Protein AF-A0A183CSK5-F1 (afdb_monomer)

Sequence (141 aa):
MKNRPFNLEAFLNVAIPFTERYANFVVINCMAEEKELADSFCGFVEWRMRLQIIFDIDKKGGSIETHLNPNVYRETCDLPSKLVQTTAFRPIFCKVWLLAIVNDSVMPEQLNVMANQFDVTIKKQFINMNHKEILATKTGT

Radius of gyration: 19.88 Å; Cα contacts (8 Å, |Δi|>4): 146; chains: 1; bounding box: 38×39×75 Å

pLDDT: mean 73.47, std 14.58, range [41.66, 92.0]

Nearest PDB structures (foldseek):
  8qnr-assembly1_A  TM=3.014E-01  e=3.241E+00  synthetic construct
  4rei-assembly1_A  TM=2.588E-01  e=6.981E+00  Panax ginseng
  8qnb-assembly1_A  TM=2.686E-01  e=6.981E+00  synthetic construct

Foldseek 3Di:
DDDDPDDVCCVVVPDDPPPRVFDDKDKDKQKDLDDVCSCVLVVLLVVVCVVALQVVCVVLVWHKDKDFVDPDQFLDDPDDVVVVVPDPDGRMTMTMIIIGTPDCSDPPVNSVVSSVVSVVVSVVVVVVVVVVVVVVVVVPD

Structure (mmCIF, N/CA/C/O backbone):
data_AF-A0A183CSK5-F1
#
_entry.id   AF-A0A183CSK5-F1
#
loop_
_atom_site.group_PDB
_atom_site.id
_atom_site.type_symbol
_atom_site.label_atom_id
_atom_site.label_alt_id
_atom_site.label_comp_id
_atom_site.label_asym_id
_atom_site.label_entity_id
_atom_site.label_seq_id
_atom_site.pdbx_PDB_ins_code
_atom_site.Cartn_x
_atom_site.Cartn_y
_atom_site.Cartn_z
_atom_site.occupancy
_atom_site.B_iso_or_equiv
_atom_site.auth_seq_id
_atom_site.auth_comp_id
_atom_site.auth_asym_id
_atom_site.auth_atom_id
_atom_site.pdbx_PDB_model_num
ATOM 1 N N . MET A 1 1 ? -1.779 7.054 -48.248 1.00 43.50 1 MET A N 1
ATOM 2 C CA . MET A 1 1 ? -1.764 6.404 -46.918 1.00 43.50 1 MET A CA 1
ATOM 3 C C . MET A 1 1 ? -3.034 5.572 -46.794 1.00 43.50 1 MET A C 1
ATOM 5 O O . MET A 1 1 ? -4.105 6.120 -47.007 1.00 43.50 1 MET A O 1
ATOM 9 N N . LYS A 1 2 ? -2.938 4.252 -46.582 1.00 51.81 2 LYS A N 1
ATOM 10 C CA . LYS A 1 2 ? -4.119 3.390 -46.391 1.00 51.81 2 LYS A CA 1
ATOM 11 C C . LYS A 1 2 ? -4.550 3.479 -44.925 1.00 51.81 2 LYS A C 1
ATOM 13 O O . LYS A 1 2 ? -3.779 3.074 -44.058 1.00 51.81 2 LYS A O 1
ATOM 18 N N . ASN A 1 3 ? -5.753 3.987 -44.665 1.00 57.47 3 ASN A N 1
ATOM 19 C CA . ASN A 1 3 ? -6.374 3.919 -43.342 1.00 57.47 3 ASN A CA 1
ATOM 20 C C . ASN A 1 3 ? -6.604 2.445 -43.000 1.00 57.47 3 ASN A C 1
ATOM 22 O O . ASN A 1 3 ? -7.424 1.783 -43.637 1.00 57.47 3 ASN A O 1
ATOM 26 N N . ARG A 1 4 ? -5.852 1.908 -42.032 1.00 66.81 4 ARG A N 1
ATOM 27 C CA . ARG A 1 4 ? -6.202 0.613 -41.441 1.00 66.81 4 ARG A CA 1
ATOM 28 C C . ARG A 1 4 ? -7.492 0.813 -40.639 1.00 66.81 4 ARG A C 1
ATOM 30 O O . ARG A 1 4 ? -7.538 1.757 -39.851 1.00 66.81 4 ARG A O 1
ATOM 37 N N . PRO A 1 5 ? -8.526 -0.023 -40.825 1.00 73.75 5 PRO A N 1
ATOM 38 C CA . PRO A 1 5 ? -9.716 0.049 -39.991 1.00 73.75 5 PRO A CA 1
ATOM 39 C C . PRO A 1 5 ? -9.328 -0.251 -38.538 1.00 73.75 5 PRO A C 1
ATOM 41 O O . PRO A 1 5 ? -8.614 -1.218 -38.266 1.00 73.75 5 PRO A O 1
ATOM 44 N N . PHE A 1 6 ? -9.758 0.611 -37.616 1.00 76.50 6 PHE A N 1
ATOM 45 C CA . PHE A 1 6 ? -9.577 0.406 -36.182 1.00 76.50 6 PHE A CA 1
ATOM 46 C C . PHE A 1 6 ? -10.360 -0.843 -35.755 1.00 76.50 6 PHE A C 1
ATOM 48 O O . PHE A 1 6 ? -11.577 -0.900 -35.927 1.00 76.50 6 PHE A O 1
ATOM 55 N N . ASN A 1 7 ? -9.659 -1.853 -35.235 1.00 77.88 7 ASN A N 1
ATOM 56 C CA . ASN A 1 7 ? -10.269 -3.081 -34.737 1.00 77.88 7 ASN A CA 1
ATOM 57 C C . ASN A 1 7 ? -10.464 -2.964 -33.219 1.00 77.88 7 ASN A C 1
ATOM 59 O O . ASN A 1 7 ? -9.513 -3.106 -32.449 1.00 77.88 7 ASN A O 1
ATOM 63 N N . LEU A 1 8 ? -11.707 -2.693 -32.816 1.00 70.94 8 LEU A N 1
ATOM 64 C CA . LEU A 1 8 ? -12.100 -2.529 -31.419 1.00 70.94 8 LEU A CA 1
ATOM 65 C C . LEU A 1 8 ? -11.907 -3.817 -30.603 1.00 70.94 8 LEU A C 1
ATOM 67 O O . LEU A 1 8 ? -11.471 -3.740 -29.463 1.00 70.94 8 LEU A O 1
ATOM 71 N N . GLU A 1 9 ? -12.161 -4.997 -31.173 1.00 74.44 9 GLU A N 1
ATOM 72 C CA . GLU A 1 9 ? -11.965 -6.270 -30.463 1.00 74.44 9 GLU A CA 1
ATOM 73 C C . GLU A 1 9 ? -10.486 -6.532 -30.176 1.00 74.44 9 GLU A C 1
ATOM 75 O O . GLU A 1 9 ? -10.130 -6.929 -29.071 1.00 74.44 9 GLU A O 1
ATOM 80 N N . ALA A 1 10 ? -9.602 -6.241 -31.132 1.00 69.50 10 ALA A N 1
ATOM 81 C CA . ALA A 1 10 ? -8.161 -6.314 -30.908 1.00 69.50 10 ALA A CA 1
ATOM 82 C C . ALA A 1 10 ? -7.681 -5.258 -29.895 1.00 69.50 10 ALA A C 1
ATOM 84 O O . ALA A 1 10 ? -6.767 -5.520 -29.125 1.00 69.50 10 ALA A O 1
ATOM 85 N N . PHE A 1 11 ? -8.299 -4.075 -29.855 1.00 68.44 11 PHE A N 1
ATOM 86 C CA . PHE A 1 11 ? -7.990 -3.059 -28.846 1.00 68.44 11 PHE A CA 1
ATOM 87 C C . PHE A 1 11 ? -8.423 -3.488 -27.433 1.00 68.44 11 PHE A C 1
ATOM 89 O O . PHE A 1 11 ? -7.690 -3.267 -26.473 1.00 68.44 11 PHE A O 1
ATOM 96 N N . LEU A 1 12 ? -9.586 -4.131 -27.306 1.00 70.81 12 LEU A N 1
ATOM 97 C CA . LEU A 1 12 ? -10.134 -4.575 -26.022 1.00 70.81 12 LEU A CA 1
ATOM 98 C C . LEU A 1 12 ? -9.484 -5.872 -25.502 1.00 70.81 12 LEU A C 1
ATOM 100 O O . LEU A 1 12 ? -9.372 -6.043 -24.292 1.00 70.81 12 LEU A O 1
ATOM 104 N N . ASN A 1 13 ? -9.017 -6.759 -26.390 1.00 62.91 13 ASN A N 1
ATOM 105 C CA . ASN A 1 13 ? -8.515 -8.094 -26.025 1.00 62.91 13 ASN A CA 1
ATOM 106 C C . ASN A 1 13 ? -6.984 -8.195 -25.853 1.00 62.91 13 ASN A C 1
ATOM 108 O O . ASN A 1 13 ? -6.483 -9.274 -25.548 1.00 62.91 13 ASN A O 1
ATOM 112 N N . VAL A 1 14 ? -6.223 -7.107 -26.0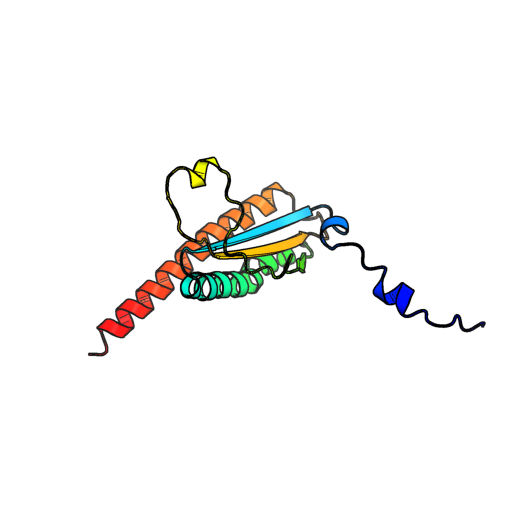29 1.00 57.72 14 VAL A N 1
ATOM 113 C CA . VAL A 1 14 ? -4.738 -7.108 -25.964 1.00 57.72 14 VAL A CA 1
ATOM 114 C C . VAL A 1 14 ? -4.218 -6.499 -24.650 1.00 57.72 14 VAL A C 1
ATOM 116 O O . VAL A 1 14 ? -3.109 -5.975 -24.559 1.00 57.72 14 VAL A O 1
ATOM 119 N N . ALA A 1 15 ? -5.004 -6.560 -23.577 1.00 67.31 15 ALA A N 1
ATOM 120 C CA . ALA A 1 15 ? -4.518 -6.143 -22.270 1.00 67.31 15 ALA A CA 1
ATOM 121 C C . ALA A 1 15 ? -3.715 -7.283 -21.624 1.00 67.31 15 ALA A C 1
ATOM 123 O O . ALA A 1 15 ? -4.285 -8.173 -21.002 1.00 67.31 15 ALA A O 1
ATOM 124 N N . ILE A 1 16 ? -2.383 -7.231 -21.734 1.00 71.44 16 ILE A N 1
ATOM 125 C CA . ILE A 1 16 ? -1.479 -8.075 -20.930 1.00 71.44 16 ILE A CA 1
ATOM 126 C C . ILE A 1 16 ? -1.872 -7.900 -19.447 1.00 71.44 16 ILE A C 1
ATOM 128 O O . ILE A 1 16 ? -2.063 -6.751 -19.032 1.00 71.44 16 ILE A O 1
ATOM 132 N N . PRO A 1 17 ? -2.037 -8.954 -18.634 1.00 75.38 17 PRO A N 1
ATOM 133 C CA . PRO A 1 17 ? -2.336 -8.810 -17.209 1.00 75.38 17 PRO A CA 1
ATOM 134 C C . PRO A 1 17 ? -1.286 -7.955 -16.489 1.00 75.38 17 PRO A C 1
ATOM 136 O O . PRO A 1 17 ? -0.097 -8.078 -16.757 1.00 75.38 17 PRO A O 1
ATOM 139 N N . PHE A 1 18 ? -1.697 -7.090 -15.554 1.00 75.31 18 PHE A N 1
ATOM 140 C CA . PHE A 1 18 ? -0.775 -6.184 -14.843 1.00 75.31 18 PHE A CA 1
ATOM 141 C C . PHE A 1 18 ? 0.396 -6.930 -14.177 1.00 75.31 18 PHE A C 1
ATOM 143 O O . PHE A 1 18 ? 1.537 -6.490 -14.259 1.00 75.31 18 PHE A O 1
ATOM 150 N N . THR A 1 19 ? 0.132 -8.101 -13.595 1.00 78.88 19 THR A N 1
ATOM 151 C CA . THR A 1 19 ? 1.142 -8.971 -12.966 1.00 78.88 19 THR A CA 1
ATOM 152 C C . THR A 1 19 ? 2.142 -9.584 -13.946 1.00 78.88 19 THR A C 1
ATOM 154 O O . THR A 1 19 ? 3.197 -10.031 -13.521 1.00 78.88 19 THR A O 1
ATOM 157 N N . GLU A 1 20 ? 1.817 -9.620 -15.238 1.00 81.94 20 GLU A N 1
ATOM 158 C CA . GLU A 1 20 ? 2.699 -10.112 -16.304 1.00 81.94 20 GLU A CA 1
ATOM 159 C C . GLU A 1 20 ? 3.465 -8.971 -16.993 1.00 81.94 20 GLU A C 1
ATOM 161 O O . GLU A 1 20 ? 4.416 -9.224 -17.729 1.00 81.94 20 GLU A O 1
ATOM 166 N N . ARG A 1 21 ? 3.071 -7.709 -16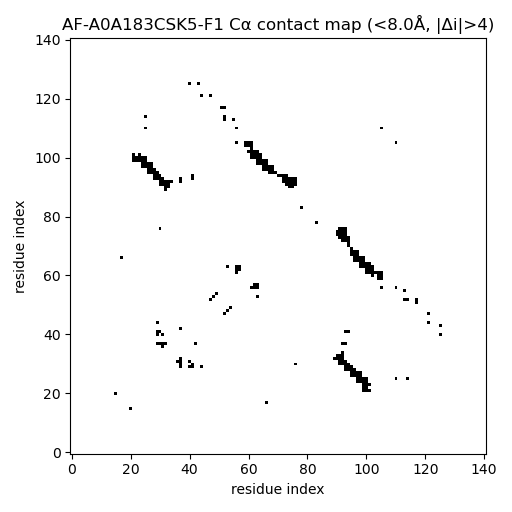.761 1.00 78.75 21 ARG A N 1
ATOM 167 C CA . ARG A 1 21 ? 3.715 -6.528 -17.363 1.00 78.75 21 ARG A CA 1
ATOM 168 C C . ARG A 1 21 ? 4.997 -6.101 -16.656 1.00 78.75 21 ARG A C 1
ATOM 170 O O . ARG A 1 21 ? 5.865 -5.526 -17.305 1.00 78.75 21 ARG A O 1
ATOM 177 N N . TYR A 1 22 ? 5.103 -6.340 -15.351 1.00 81.06 22 TYR A N 1
ATOM 178 C CA . TYR A 1 22 ? 6.213 -5.855 -14.528 1.00 81.06 22 TYR A CA 1
ATOM 179 C C . TYR A 1 22 ? 6.898 -7.015 -13.809 1.00 81.06 22 TYR A C 1
ATOM 181 O O . TYR A 1 22 ? 6.255 -7.999 -13.455 1.00 81.06 22 TYR A O 1
ATOM 189 N N . ALA A 1 23 ? 8.207 -6.895 -13.591 1.00 79.88 23 ALA A N 1
ATOM 190 C CA . ALA A 1 23 ? 8.997 -7.917 -12.903 1.00 79.88 23 ALA A CA 1
ATOM 191 C C . ALA A 1 23 ? 8.990 -7.746 -11.375 1.00 79.88 23 ALA A C 1
ATOM 193 O O . ALA A 1 23 ? 9.071 -8.728 -10.640 1.00 79.88 23 ALA A O 1
ATOM 194 N N . ASN A 1 24 ? 8.883 -6.500 -10.901 1.00 80.31 24 ASN A N 1
ATOM 195 C CA . ASN A 1 24 ? 9.082 -6.132 -9.503 1.00 80.31 24 ASN A CA 1
ATOM 196 C C . ASN A 1 24 ? 7.819 -5.489 -8.922 1.00 80.31 24 ASN A C 1
ATOM 198 O O . ASN A 1 24 ? 7.280 -4.534 -9.486 1.00 80.31 24 ASN A O 1
ATOM 202 N N . PHE A 1 25 ? 7.378 -5.985 -7.763 1.00 82.19 25 PHE A N 1
ATOM 203 C CA . PHE A 1 25 ? 6.196 -5.481 -7.065 1.00 82.19 25 PHE A CA 1
ATOM 204 C C . PHE A 1 25 ? 6.461 -5.275 -5.575 1.00 82.19 25 PHE A C 1
ATOM 206 O O . PHE A 1 25 ? 7.066 -6.120 -4.916 1.00 82.19 25 PHE A O 1
ATOM 213 N N . VAL A 1 26 ? 5.904 -4.199 -5.024 1.00 83.56 26 VAL A N 1
ATOM 214 C CA . VAL A 1 26 ? 5.638 -4.078 -3.588 1.00 83.56 26 VAL A CA 1
ATOM 215 C C . VAL A 1 26 ? 4.187 -4.480 -3.347 1.00 83.56 26 VAL A C 1
ATOM 217 O O . VAL A 1 26 ? 3.265 -3.906 -3.930 1.00 83.56 26 VAL A O 1
ATOM 220 N N . VAL A 1 27 ? 3.989 -5.476 -2.485 1.00 84.88 27 VAL A N 1
ATOM 221 C CA . VAL A 1 27 ? 2.661 -5.956 -2.090 1.00 84.88 27 VAL A CA 1
ATOM 222 C C . VAL A 1 27 ? 2.268 -5.286 -0.783 1.00 84.88 27 VAL A C 1
ATOM 224 O O . VAL A 1 27 ? 2.977 -5.409 0.215 1.00 84.88 27 VAL A O 1
ATOM 227 N N . ILE A 1 28 ? 1.122 -4.612 -0.769 1.00 85.75 28 ILE A N 1
ATOM 228 C CA . ILE A 1 28 ? 0.538 -4.060 0.455 1.00 85.75 28 ILE A CA 1
ATOM 229 C C . ILE A 1 28 ? -0.747 -4.821 0.736 1.00 85.75 28 ILE A C 1
ATOM 231 O O . ILE A 1 28 ? -1.674 -4.791 -0.067 1.00 85.75 28 ILE A O 1
ATOM 235 N N . ASN A 1 29 ? -0.784 -5.516 1.871 1.00 84.62 29 ASN A N 1
ATOM 236 C CA . ASN A 1 29 ? -1.937 -6.282 2.322 1.00 84.62 29 ASN A CA 1
ATOM 237 C C . ASN A 1 29 ? -2.479 -5.666 3.615 1.00 84.62 29 ASN A C 1
ATOM 239 O O . ASN A 1 29 ? -1.786 -5.637 4.632 1.00 84.62 29 ASN A O 1
ATOM 243 N N . CYS A 1 30 ? -3.711 -5.177 3.561 1.00 83.31 30 CYS A N 1
ATOM 244 C CA . CYS A 1 30 ? -4.448 -4.684 4.713 1.00 83.31 30 CYS A CA 1
ATOM 245 C C . CYS A 1 30 ? -5.523 -5.696 5.105 1.00 83.31 30 CYS A C 1
ATOM 247 O O . CYS A 1 30 ? -6.230 -6.187 4.230 1.00 83.31 30 CYS A O 1
ATOM 249 N N . MET A 1 31 ? -5.666 -5.977 6.404 1.00 81.50 31 MET A N 1
ATOM 250 C CA . MET A 1 31 ? -6.626 -6.955 6.921 1.00 81.50 31 MET A CA 1
ATOM 251 C C . MET A 1 31 ? -7.250 -6.513 8.252 1.00 81.50 31 MET A C 1
ATOM 253 O O . MET A 1 31 ? -6.565 -5.894 9.069 1.00 81.50 31 MET A O 1
ATOM 257 N N . ALA A 1 32 ? -8.518 -6.858 8.481 1.00 81.00 32 ALA A N 1
ATOM 258 C CA . ALA A 1 32 ? -9.193 -6.720 9.774 1.00 81.00 32 ALA A CA 1
ATOM 259 C C . ALA A 1 32 ? -10.283 -7.793 9.966 1.00 81.00 32 ALA A C 1
ATOM 261 O O . ALA A 1 32 ? -10.742 -8.409 9.005 1.00 81.00 32 ALA A O 1
ATOM 262 N N . GLU A 1 33 ? -10.698 -8.006 11.217 1.00 77.25 33 GLU A N 1
ATOM 263 C CA . GLU A 1 33 ? -11.715 -9.009 11.588 1.00 77.25 33 GLU A CA 1
ATOM 264 C C . GLU A 1 33 ? -13.157 -8.559 11.294 1.00 77.25 33 GLU A C 1
ATOM 266 O O . GLU A 1 33 ? -14.056 -9.387 11.182 1.00 77.25 33 GLU A O 1
ATOM 271 N N . GLU A 1 34 ? -13.389 -7.252 11.158 1.00 80.12 34 GLU A N 1
ATOM 272 C CA . GLU A 1 34 ? -14.711 -6.674 10.903 1.00 80.12 34 GLU A CA 1
ATOM 273 C C . GLU A 1 34 ? -14.689 -5.839 9.627 1.00 80.12 34 GLU A C 1
ATOM 275 O O . GLU A 1 34 ? -13.689 -5.187 9.311 1.00 80.12 34 GLU A O 1
ATOM 280 N N . LYS A 1 35 ? -15.807 -5.839 8.899 1.00 81.62 35 LYS A N 1
ATOM 281 C CA . LYS A 1 35 ? -15.942 -5.139 7.622 1.00 81.62 35 LYS A CA 1
ATOM 282 C C . LYS A 1 35 ? -15.736 -3.639 7.778 1.00 81.62 35 LYS A C 1
ATOM 284 O O . LYS A 1 35 ? -14.938 -3.070 7.039 1.00 81.62 35 LYS A O 1
ATOM 289 N N . GLU A 1 36 ? -16.426 -3.008 8.727 1.00 83.81 36 GLU A N 1
ATOM 290 C CA . GLU A 1 36 ? -16.328 -1.563 8.936 1.00 83.81 36 GLU A CA 1
ATOM 291 C C . GLU A 1 36 ? -14.912 -1.156 9.364 1.00 83.81 36 GLU A C 1
ATOM 293 O O . GLU A 1 36 ? -14.381 -0.147 8.893 1.00 83.81 36 GLU A O 1
ATOM 298 N N . LEU A 1 37 ? -14.265 -1.972 10.205 1.00 81.50 37 LEU A N 1
ATOM 299 C CA . LEU A 1 37 ? -12.876 -1.755 10.610 1.00 81.50 37 LEU A CA 1
ATOM 300 C C . LEU A 1 37 ? -11.911 -1.939 9.439 1.00 81.50 37 LEU A C 1
ATOM 302 O O . LEU A 1 37 ? -10.982 -1.145 9.299 1.00 81.50 37 LEU A O 1
ATOM 306 N N . ALA A 1 38 ? -12.134 -2.938 8.582 1.00 83.38 38 ALA A N 1
ATOM 307 C CA . ALA A 1 38 ? -11.349 -3.131 7.370 1.00 83.38 38 ALA A CA 1
ATOM 308 C C . ALA A 1 38 ? -11.520 -1.949 6.417 1.00 83.38 38 ALA A C 1
ATOM 310 O O . ALA A 1 38 ? -10.531 -1.434 5.912 1.00 83.38 38 ALA A O 1
ATOM 311 N N . ASP A 1 39 ? -12.740 -1.468 6.189 1.00 85.19 39 ASP A N 1
ATOM 312 C CA . ASP A 1 39 ? -12.969 -0.326 5.307 1.00 85.19 39 ASP A CA 1
ATOM 313 C C . ASP A 1 39 ? -12.322 0.955 5.849 1.00 85.19 39 ASP A C 1
ATOM 315 O O . ASP A 1 39 ? -11.648 1.656 5.091 1.00 85.19 39 ASP A O 1
ATOM 319 N N . SER A 1 40 ? -12.431 1.213 7.156 1.00 86.62 40 SER A N 1
ATOM 320 C CA . SER A 1 40 ? -11.780 2.353 7.813 1.00 86.62 40 SER A CA 1
ATOM 321 C C . SER A 1 40 ? -10.250 2.254 7.766 1.00 86.62 40 SER A C 1
ATOM 323 O O . SER A 1 40 ? -9.571 3.151 7.256 1.00 86.62 40 SER A O 1
ATOM 325 N N . PHE A 1 41 ? -9.684 1.137 8.235 1.00 87.75 41 PHE A N 1
ATOM 326 C CA . PHE A 1 41 ? -8.237 0.952 8.294 1.00 87.75 41 PHE A CA 1
ATOM 327 C C . PHE A 1 41 ? -7.615 0.872 6.899 1.00 87.75 41 PHE A C 1
ATOM 329 O O . PHE A 1 41 ? -6.634 1.557 6.621 1.00 87.75 41 PHE A O 1
ATOM 336 N N . CYS A 1 42 ? -8.195 0.093 5.988 1.00 87.62 42 CYS A N 1
ATOM 337 C CA . CYS A 1 42 ? -7.674 -0.041 4.633 1.00 87.62 42 CYS A CA 1
ATOM 338 C C . CYS A 1 42 ? -7.853 1.247 3.820 1.00 87.62 42 CYS A C 1
ATOM 340 O O . CYS A 1 42 ? -6.983 1.559 3.011 1.00 87.62 42 CYS A O 1
ATOM 342 N N . GLY A 1 43 ? -8.901 2.040 4.076 1.00 88.06 43 GLY A N 1
ATOM 343 C CA . GLY A 1 43 ? -9.023 3.393 3.525 1.00 88.06 43 GLY A CA 1
ATOM 344 C C . GLY A 1 43 ? -7.925 4.334 4.035 1.00 88.06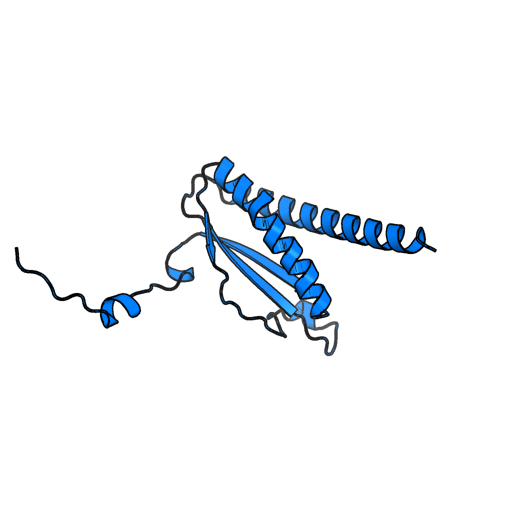 43 GLY A C 1
ATOM 345 O O . GLY A 1 43 ? -7.328 5.080 3.256 1.00 88.06 43 GLY A O 1
ATOM 346 N N . PHE A 1 44 ? -7.583 4.252 5.325 1.00 90.31 44 PHE A N 1
ATOM 347 C CA . PHE A 1 44 ? -6.444 4.983 5.885 1.00 90.31 44 PHE A CA 1
ATOM 348 C C . PHE A 1 44 ? -5.112 4.550 5.251 1.00 90.31 44 PHE A C 1
ATOM 350 O O . PHE A 1 44 ? -4.315 5.404 4.859 1.00 90.31 44 PHE A O 1
ATOM 357 N N . VAL A 1 45 ? -4.876 3.241 5.101 1.00 90.88 45 VAL A N 1
ATOM 358 C CA . VAL A 1 45 ? -3.685 2.697 4.427 1.00 90.88 45 VAL A CA 1
ATOM 359 C C . VAL A 1 45 ? -3.594 3.234 2.999 1.00 90.88 45 VAL A C 1
ATOM 361 O O . VAL A 1 45 ? -2.562 3.794 2.639 1.00 90.88 45 VAL A O 1
ATOM 364 N N . GLU A 1 46 ? -4.671 3.141 2.215 1.00 88.38 46 GLU A N 1
ATOM 365 C CA . GLU A 1 46 ? -4.723 3.616 0.827 1.00 88.38 46 GLU A CA 1
ATOM 366 C C . GLU A 1 46 ? -4.369 5.104 0.709 1.00 88.38 46 GLU A C 1
ATOM 368 O O . GLU A 1 46 ? -3.544 5.498 -0.123 1.00 88.38 46 GLU A O 1
ATOM 373 N N . TRP A 1 47 ? -4.939 5.937 1.583 1.00 86.75 47 TRP A N 1
ATOM 374 C CA . TRP A 1 47 ? -4.624 7.362 1.640 1.00 86.75 47 TRP A CA 1
ATOM 375 C C . TRP A 1 47 ? -3.132 7.606 1.895 1.00 86.75 47 TRP A C 1
ATOM 377 O O . TRP A 1 47 ? -2.489 8.421 1.226 1.00 86.75 47 TRP A O 1
ATOM 387 N N . ARG A 1 48 ? -2.551 6.887 2.858 1.00 90.12 48 ARG A N 1
ATOM 388 C CA . ARG A 1 48 ? -1.148 7.070 3.233 1.00 90.12 48 ARG A CA 1
ATOM 389 C C . ARG A 1 48 ? -0.174 6.446 2.243 1.00 90.12 48 ARG A C 1
ATOM 391 O O . ARG A 1 48 ? 0.934 6.961 2.118 1.00 90.12 48 ARG A O 1
ATOM 398 N N . MET A 1 49 ? -0.572 5.407 1.510 1.00 89.75 49 MET A N 1
ATOM 399 C CA . MET A 1 49 ? 0.244 4.812 0.452 1.00 89.75 49 MET A CA 1
ATOM 400 C C . MET A 1 49 ? 0.680 5.866 -0.565 1.00 89.75 49 MET A C 1
ATOM 402 O O . MET A 1 49 ? 1.867 5.979 -0.869 1.00 89.75 49 MET A O 1
ATOM 406 N N . ARG A 1 50 ? -0.267 6.692 -1.028 1.00 82.75 50 ARG A N 1
ATOM 407 C CA . ARG A 1 50 ? 0.005 7.790 -1.971 1.00 82.75 50 ARG A CA 1
ATOM 408 C C . ARG A 1 50 ? 0.945 8.841 -1.394 1.00 82.75 50 ARG A C 1
ATOM 410 O O . ARG A 1 50 ? 1.814 9.336 -2.098 1.00 82.75 50 ARG A O 1
ATOM 417 N N . LEU A 1 51 ? 0.777 9.174 -0.117 1.00 84.62 51 LEU A N 1
ATOM 418 C CA . LEU A 1 51 ? 1.502 10.272 0.526 1.00 84.62 51 LEU A CA 1
ATOM 419 C C . LEU A 1 51 ? 2.860 9.885 1.118 1.00 84.62 51 LEU A C 1
ATOM 421 O O . LEU A 1 51 ? 3.602 10.774 1.527 1.00 84.62 51 LEU A O 1
ATOM 425 N N . GLN A 1 52 ? 3.156 8.593 1.245 1.00 87.81 52 GLN A N 1
ATOM 426 C CA . GLN A 1 52 ? 4.387 8.117 1.872 1.00 87.81 52 GLN A CA 1
ATOM 427 C C . GLN A 1 52 ? 5.146 7.189 0.942 1.00 87.81 52 GLN A C 1
ATOM 429 O O . GLN A 1 52 ? 6.054 7.646 0.270 1.00 87.81 52 GLN A O 1
ATOM 434 N N . ILE A 1 53 ? 4.769 5.911 0.854 1.00 88.12 53 ILE A N 1
ATOM 435 C CA . ILE A 1 53 ? 5.607 4.925 0.164 1.00 88.12 53 ILE A CA 1
ATOM 436 C C . ILE A 1 53 ? 5.727 5.200 -1.338 1.00 88.12 53 ILE A C 1
ATOM 438 O O . ILE A 1 53 ? 6.822 5.090 -1.879 1.00 88.12 53 ILE A O 1
ATOM 442 N N . ILE A 1 54 ? 4.641 5.619 -1.998 1.00 87.62 54 ILE A N 1
ATOM 443 C CA . ILE A 1 54 ? 4.689 5.977 -3.422 1.00 87.62 54 ILE A CA 1
ATOM 444 C C . ILE A 1 54 ? 5.569 7.216 -3.613 1.00 87.62 54 ILE A C 1
ATOM 446 O O . ILE A 1 54 ? 6.506 7.195 -4.405 1.00 87.62 54 ILE A O 1
ATOM 450 N N . PHE A 1 55 ? 5.330 8.254 -2.810 1.00 86.19 55 PHE A N 1
ATOM 451 C CA . PHE A 1 55 ? 6.114 9.486 -2.837 1.00 86.19 55 PHE A CA 1
ATOM 452 C C . PHE A 1 55 ? 7.612 9.258 -2.559 1.00 86.19 55 PHE A C 1
ATOM 454 O O . PHE A 1 55 ? 8.465 9.847 -3.222 1.00 86.19 55 PHE A O 1
ATOM 461 N N . ASP A 1 56 ? 7.949 8.405 -1.593 1.00 86.25 56 ASP A N 1
ATOM 462 C CA . ASP A 1 56 ? 9.327 8.111 -1.202 1.00 86.25 56 ASP A CA 1
ATOM 463 C C . ASP A 1 56 ? 10.074 7.344 -2.301 1.00 86.25 56 ASP A C 1
ATOM 465 O O . ASP A 1 56 ? 11.238 7.648 -2.576 1.00 86.25 56 ASP A O 1
ATOM 469 N N . ILE A 1 57 ? 9.404 6.397 -2.963 1.00 84.81 57 ILE A N 1
ATOM 470 C CA . ILE A 1 57 ? 9.972 5.655 -4.094 1.00 84.81 57 ILE A CA 1
ATOM 471 C C . ILE A 1 57 ? 10.169 6.582 -5.299 1.00 84.81 57 ILE A C 1
ATOM 473 O O . ILE A 1 57 ? 11.266 6.595 -5.865 1.00 84.81 57 ILE A O 1
ATOM 477 N N . ASP A 1 58 ? 9.174 7.409 -5.632 1.00 83.81 58 ASP A N 1
ATOM 478 C CA . ASP A 1 58 ? 9.278 8.395 -6.715 1.00 83.81 58 ASP A CA 1
ATOM 479 C C . ASP A 1 58 ? 10.440 9.371 -6.468 1.00 83.81 58 ASP A C 1
ATOM 481 O O . ASP A 1 5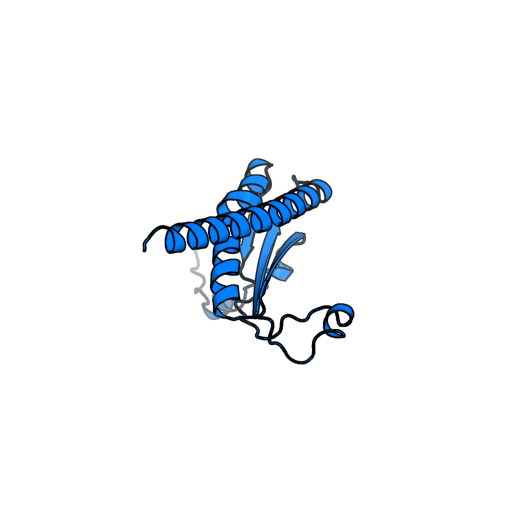8 ? 11.273 9.625 -7.341 1.00 83.81 58 ASP A O 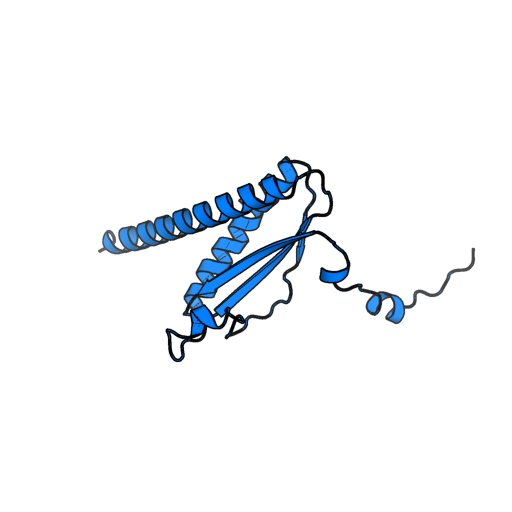1
ATOM 485 N N . LYS A 1 59 ? 10.583 9.864 -5.231 1.00 84.75 59 LYS A N 1
ATOM 486 C CA . LYS A 1 59 ? 11.682 10.757 -4.830 1.00 84.75 59 LYS A CA 1
ATOM 487 C C . LYS A 1 59 ? 13.064 10.105 -4.952 1.00 84.75 59 LYS A C 1
ATOM 489 O O . LYS A 1 59 ? 14.062 10.807 -5.125 1.00 84.75 59 LYS A O 1
ATOM 494 N N . LYS A 1 60 ? 13.148 8.779 -4.842 1.00 82.31 60 LYS A N 1
ATOM 495 C CA . LYS A 1 60 ? 14.385 8.002 -5.025 1.00 82.31 60 LYS A CA 1
ATOM 496 C C . LYS A 1 60 ? 14.668 7.664 -6.493 1.00 82.31 60 LYS A C 1
ATOM 498 O O . LYS A 1 60 ? 15.630 6.952 -6.769 1.00 82.31 60 LYS A O 1
ATOM 503 N N . GLY A 1 61 ? 13.875 8.194 -7.425 1.00 77.88 61 GLY A N 1
ATOM 504 C CA . GLY A 1 61 ? 14.014 7.961 -8.862 1.00 77.88 61 GLY A CA 1
ATOM 505 C C . GLY A 1 61 ? 13.330 6.684 -9.347 1.00 77.88 61 GLY A C 1
ATOM 506 O O . GLY A 1 61 ? 13.378 6.393 -10.544 1.00 77.88 61 GLY A O 1
ATOM 507 N N . GLY A 1 62 ? 12.683 5.943 -8.439 1.00 76.12 62 GLY A N 1
ATOM 508 C CA . GLY A 1 62 ? 11.748 4.900 -8.829 1.00 76.12 62 GLY A CA 1
ATOM 509 C C . GLY A 1 62 ? 10.576 5.519 -9.585 1.00 76.12 62 GLY A C 1
ATOM 510 O O . GLY A 1 62 ? 10.268 6.694 -9.426 1.00 76.12 62 GLY A O 1
ATOM 511 N N . SER A 1 63 ? 9.937 4.738 -10.443 1.00 78.44 63 SER A N 1
ATOM 512 C CA . SER A 1 63 ? 8.650 5.105 -11.027 1.00 78.44 63 SER A CA 1
ATOM 513 C C . SER A 1 63 ? 7.682 3.993 -10.686 1.00 78.44 63 SER A C 1
ATOM 515 O O . SER A 1 63 ? 8.021 2.819 -10.858 1.00 78.44 63 SER A O 1
ATOM 517 N N . ILE A 1 64 ? 6.522 4.358 -10.145 1.00 75.38 64 ILE A N 1
ATOM 518 C CA . ILE A 1 64 ? 5.515 3.393 -9.722 1.00 75.38 64 ILE A CA 1
ATOM 519 C C . ILE A 1 64 ? 4.296 3.461 -10.623 1.00 75.38 64 ILE A C 1
ATOM 521 O O . ILE A 1 64 ? 3.716 4.524 -10.835 1.00 75.38 64 ILE A O 1
ATOM 525 N N . GLU A 1 65 ? 3.829 2.287 -11.032 1.00 77.56 65 GLU A N 1
ATOM 526 C CA . GLU A 1 65 ? 2.452 2.104 -11.467 1.00 77.56 65 GLU A CA 1
ATOM 527 C C . GLU A 1 65 ? 1.674 1.328 -10.406 1.00 77.56 65 GLU A C 1
ATOM 529 O O . GLU A 1 65 ? 2.104 0.284 -9.917 1.00 77.56 65 GLU A O 1
ATOM 534 N N . THR A 1 66 ? 0.516 1.852 -10.008 1.00 70.31 66 THR A N 1
ATOM 535 C CA . THR A 1 66 ? -0.299 1.248 -8.949 1.00 70.31 66 THR A CA 1
ATOM 536 C C . THR A 1 66 ? -1.553 0.636 -9.531 1.00 70.31 66 THR A C 1
ATOM 538 O O . THR A 1 66 ? -2.358 1.352 -10.127 1.00 70.31 66 THR A O 1
ATOM 541 N N . HIS A 1 67 ? -1.775 -0.651 -9.289 1.00 67.75 67 HIS A N 1
ATOM 542 C CA . HIS A 1 67 ? -3.048 -1.295 -9.584 1.00 67.75 67 HIS A CA 1
ATOM 543 C C . HIS A 1 67 ? -3.614 -1.958 -8.327 1.00 67.75 67 HIS A C 1
ATOM 545 O O . HIS A 1 67 ? -2.928 -2.656 -7.576 1.00 67.75 67 HIS A O 1
ATOM 551 N N . LEU A 1 68 ? -4.917 -1.765 -8.132 1.00 59.47 68 LEU A N 1
ATOM 552 C CA . LEU A 1 68 ? -5.727 -2.612 -7.264 1.00 59.47 68 LEU A CA 1
ATOM 553 C C . LEU A 1 68 ? -5.826 -3.979 -7.940 1.00 59.47 68 LEU A C 1
ATOM 555 O O . LEU A 1 68 ? -6.523 -4.126 -8.946 1.00 59.47 68 LEU A O 1
ATOM 559 N N . ASN A 1 69 ? -5.094 -4.963 -7.427 1.00 49.94 69 ASN A N 1
ATOM 560 C CA . ASN A 1 69 ? -5.094 -6.302 -7.995 1.00 49.94 69 ASN A CA 1
ATOM 561 C C . ASN A 1 69 ? -5.799 -7.299 -7.077 1.00 49.94 69 ASN A C 1
ATOM 563 O O . ASN A 1 69 ? -5.338 -7.538 -5.964 1.00 49.94 69 ASN A O 1
ATOM 567 N N . PRO A 1 70 ? -6.808 -8.000 -7.607 1.00 47.16 70 PRO A N 1
ATOM 568 C CA . PRO A 1 70 ? -8.022 -7.414 -8.154 1.00 47.16 70 PRO A CA 1
ATOM 569 C C . PRO A 1 70 ? -8.806 -6.717 -7.030 1.00 47.16 70 PRO A C 1
ATOM 571 O O . PRO A 1 70 ? -8.503 -6.875 -5.850 1.00 47.16 70 PRO A O 1
ATOM 574 N N . ASN A 1 71 ? -9.853 -5.980 -7.395 1.00 43.66 71 ASN A N 1
ATOM 575 C CA . ASN A 1 71 ? -10.806 -5.317 -6.495 1.00 43.66 71 ASN A CA 1
ATOM 576 C C . ASN A 1 71 ? -11.660 -6.326 -5.686 1.00 43.66 71 ASN A C 1
ATOM 578 O O . ASN A 1 71 ? -12.875 -6.183 -5.564 1.00 43.66 71 ASN A O 1
ATOM 582 N N . VAL A 1 72 ? -11.059 -7.424 -5.225 1.00 45.59 72 VAL A N 1
ATOM 583 C CA . VAL A 1 72 ? -11.746 -8.486 -4.511 1.00 45.59 72 VAL A CA 1
ATOM 584 C C . VAL A 1 72 ? -11.682 -8.142 -3.041 1.00 45.59 72 VAL A C 1
ATOM 586 O O . VAL A 1 72 ? -10.739 -8.481 -2.334 1.00 45.59 72 VAL A O 1
ATOM 589 N N . TYR A 1 73 ? -12.726 -7.467 -2.589 1.00 46.56 73 TYR A N 1
ATOM 590 C CA . TYR A 1 73 ? -13.158 -7.589 -1.213 1.00 46.56 73 TYR A CA 1
ATOM 591 C C . TYR A 1 73 ? -13.426 -9.080 -0.953 1.00 46.56 73 TYR A C 1
ATOM 593 O O . TYR A 1 73 ? -14.454 -9.611 -1.372 1.00 46.56 73 TYR A O 1
ATOM 601 N N . ARG A 1 74 ? -12.451 -9.793 -0.380 1.00 52.31 74 ARG A N 1
ATOM 602 C CA . ARG A 1 74 ? -12.602 -11.202 0.004 1.00 52.31 74 ARG A CA 1
ATOM 603 C C . ARG A 1 74 ? -12.863 -11.251 1.502 1.00 52.31 74 ARG A C 1
ATOM 605 O O . ARG A 1 74 ? -12.116 -10.657 2.271 1.00 52.31 74 ARG A O 1
ATOM 612 N N . GLU A 1 75 ? -13.896 -11.990 1.899 1.00 50.81 75 GLU A N 1
ATOM 613 C CA . GLU A 1 75 ? -14.133 -12.383 3.300 1.00 50.81 75 GLU A CA 1
ATOM 614 C C . GLU A 1 75 ? -13.007 -13.267 3.859 1.00 50.81 75 GLU A C 1
ATOM 616 O O . GLU A 1 75 ? -12.892 -13.443 5.071 1.00 50.81 75 GLU A O 1
ATOM 621 N N . THR A 1 76 ? -12.169 -13.824 2.982 1.00 55.47 76 THR A N 1
ATOM 622 C CA . THR A 1 76 ? -11.017 -14.643 3.339 1.00 55.47 76 THR A CA 1
ATOM 623 C C . THR A 1 76 ? -9.833 -14.268 2.453 1.00 55.47 76 THR A C 1
ATOM 625 O O . THR A 1 76 ? -9.721 -14.717 1.308 1.00 55.47 76 THR A O 1
ATOM 628 N N . CYS A 1 77 ? -8.925 -13.440 2.962 1.00 58.19 77 CYS A N 1
ATOM 629 C CA . CYS A 1 77 ? -7.554 -13.502 2.466 1.00 58.19 77 CYS A CA 1
ATOM 630 C C . CYS A 1 77 ? -6.984 -14.883 2.811 1.00 58.19 77 CYS A C 1
ATOM 632 O O . CYS A 1 77 ? -7.102 -15.311 3.959 1.00 58.19 77 CYS A O 1
ATOM 634 N N . ASP A 1 78 ? -6.368 -15.568 1.845 1.00 55.66 78 ASP A N 1
ATOM 635 C CA . ASP A 1 78 ? -5.659 -16.826 2.095 1.00 55.66 78 ASP A CA 1
ATOM 636 C C . ASP A 1 78 ? -4.471 -16.547 3.030 1.00 55.66 78 ASP A C 1
ATOM 638 O O . ASP A 1 78 ? -3.376 -16.171 2.609 1.00 55.66 78 ASP A O 1
ATOM 642 N N . LEU A 1 79 ? -4.704 -16.664 4.336 1.00 49.19 79 LEU A N 1
ATOM 643 C CA . LEU A 1 79 ? -3.661 -16.594 5.347 1.00 49.19 79 LEU A CA 1
ATOM 644 C C . LEU A 1 79 ? -2.848 -17.893 5.315 1.00 49.19 79 LEU A C 1
ATOM 646 O O . LEU A 1 79 ? -3.422 -18.975 5.162 1.00 49.19 79 LEU A O 1
ATOM 650 N N . PRO A 1 80 ? -1.519 -17.830 5.519 1.00 47.25 80 PRO A N 1
ATOM 651 C CA . PRO A 1 80 ? -0.713 -19.024 5.722 1.00 47.25 80 PRO A CA 1
ATOM 652 C C . PRO A 1 80 ? -1.351 -19.908 6.798 1.00 47.25 80 PRO A C 1
ATOM 654 O O . PRO A 1 80 ? -1.600 -19.450 7.913 1.00 47.25 80 PRO A O 1
ATOM 657 N N . SER A 1 81 ? -1.588 -21.182 6.484 1.00 48.59 81 SER A N 1
ATOM 658 C CA . SER A 1 81 ? -2.346 -22.129 7.321 1.00 48.59 81 SER A CA 1
ATOM 659 C C . SER A 1 81 ? -1.858 -22.235 8.773 1.00 48.59 81 SER A C 1
ATOM 661 O O . SER A 1 81 ? -2.650 -22.521 9.666 1.00 48.59 81 SER A O 1
ATOM 663 N N . LYS A 1 82 ? -0.581 -21.931 9.039 1.00 47.06 82 LYS A N 1
ATOM 664 C CA . LYS A 1 82 ? -0.004 -21.855 10.394 1.00 47.06 82 LYS A CA 1
ATOM 665 C C . LYS A 1 82 ? -0.595 -20.742 11.274 1.00 47.06 82 LYS A C 1
ATOM 667 O O . LYS A 1 82 ? -0.578 -20.888 12.488 1.00 47.06 82 LYS A O 1
ATOM 672 N N . LEU A 1 83 ? -1.104 -19.655 10.689 1.00 41.66 83 LEU A N 1
ATOM 673 C CA . LEU A 1 83 ? -1.769 -18.553 11.403 1.00 41.66 83 LEU A CA 1
ATOM 674 C C . LEU A 1 83 ? -3.273 -18.807 11.596 1.00 41.66 83 LEU A C 1
ATOM 676 O O . LEU A 1 83 ? -3.889 -18.235 12.488 1.00 41.66 83 LEU A O 1
ATOM 680 N N . VAL A 1 84 ? -3.849 -19.690 10.776 1.00 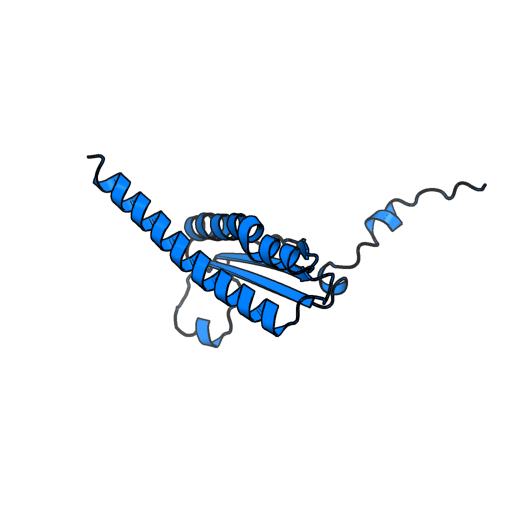47.12 84 VAL A N 1
ATOM 681 C CA . VAL A 1 84 ? -5.278 -20.050 10.780 1.00 47.12 84 VAL A CA 1
ATOM 682 C C . VAL A 1 84 ? -5.596 -21.110 11.846 1.00 47.12 84 VAL A C 1
ATOM 684 O O . VAL A 1 84 ? -6.737 -21.245 12.274 1.00 47.12 84 VAL A O 1
ATOM 687 N N . GLN A 1 85 ? -4.588 -21.843 12.335 1.00 44.53 85 GLN A N 1
ATOM 688 C CA . GLN A 1 85 ? -4.771 -22.934 13.303 1.00 44.53 85 GLN A CA 1
ATOM 689 C C . GLN A 1 85 ? -5.275 -22.492 14.689 1.00 44.53 85 GLN A C 1
ATOM 691 O O . GLN A 1 85 ? -5.741 -23.340 15.445 1.00 44.53 85 GLN A O 1
ATOM 696 N N . THR A 1 86 ? -5.210 -21.203 15.040 1.00 45.91 86 THR A N 1
ATOM 697 C CA . THR A 1 86 ? -5.538 -20.724 16.398 1.00 45.91 86 THR A CA 1
ATOM 698 C C . THR A 1 86 ? -6.889 -20.028 16.552 1.00 45.91 86 THR A C 1
ATOM 700 O O . THR A 1 86 ? -7.303 -19.804 17.686 1.00 45.91 86 THR A O 1
ATOM 703 N N . THR A 1 87 ? -7.610 -19.703 15.476 1.00 44.31 87 THR A N 1
ATOM 704 C CA . THR A 1 87 ? -8.879 -18.964 15.585 1.00 44.31 87 THR A CA 1
ATOM 705 C C . THR A 1 87 ? -9.954 -19.575 14.695 1.00 44.31 87 THR A C 1
ATOM 707 O O . THR A 1 87 ? -10.040 -19.345 13.493 1.00 44.31 87 THR A O 1
ATOM 710 N N . ALA A 1 88 ? -10.808 -20.384 15.314 1.00 44.84 88 ALA A N 1
ATOM 711 C CA . ALA A 1 88 ? -12.007 -20.903 14.686 1.00 44.84 88 ALA A CA 1
ATOM 712 C C . ALA A 1 88 ? -12.928 -19.735 14.245 1.00 44.84 88 ALA A C 1
ATOM 714 O O . ALA A 1 88 ? -13.333 -18.918 15.068 1.00 44.84 88 ALA A O 1
ATOM 715 N N . PHE A 1 89 ? -13.256 -19.680 12.949 1.00 51.19 89 PHE A N 1
ATOM 716 C CA . PHE A 1 89 ? -14.407 -18.975 12.353 1.00 51.19 89 PHE A CA 1
ATOM 717 C C . PHE A 1 89 ? -14.550 -17.454 12.566 1.00 51.19 89 PHE A C 1
ATOM 719 O O . PHE A 1 89 ? -15.625 -16.995 12.952 1.00 51.19 89 PHE A O 1
ATOM 726 N N . ARG A 1 90 ? -13.545 -16.638 12.223 1.00 55.81 90 ARG A N 1
ATOM 727 C CA . ARG A 1 90 ? -13.802 -15.211 11.935 1.00 55.81 90 ARG A CA 1
ATOM 728 C C . ARG A 1 90 ? -13.472 -14.885 10.478 1.00 55.81 90 ARG A C 1
ATOM 730 O O . ARG A 1 90 ? -12.369 -15.232 10.050 1.00 55.81 90 ARG A O 1
ATOM 737 N N . PRO A 1 91 ? -14.396 -14.272 9.709 1.00 59.75 91 PRO A N 1
ATOM 738 C CA . PRO A 1 91 ? -14.047 -13.732 8.402 1.00 59.75 91 PRO A CA 1
ATOM 739 C C . PRO A 1 91 ? -12.958 -12.673 8.590 1.00 59.75 91 PRO A C 1
ATOM 741 O O . PRO A 1 91 ? -12.986 -11.901 9.547 1.00 59.75 91 PRO A O 1
ATOM 744 N N . ILE A 1 92 ? -11.971 -12.673 7.702 1.00 69.81 92 ILE A N 1
ATOM 745 C CA . ILE A 1 92 ? -10.898 -11.682 7.696 1.00 69.81 92 ILE A C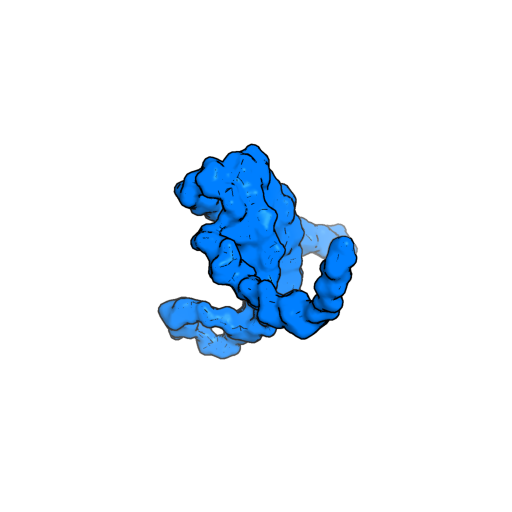A 1
ATOM 746 C C . ILE A 1 92 ? -11.023 -10.931 6.388 1.00 69.81 92 ILE A C 1
ATOM 748 O O . ILE A 1 92 ? -10.693 -11.436 5.312 1.00 69.81 92 ILE A O 1
ATOM 752 N N . PHE A 1 93 ? -11.510 -9.706 6.508 1.00 76.94 93 PHE A N 1
ATOM 753 C CA . PHE A 1 93 ? -11.683 -8.803 5.392 1.00 76.94 93 PHE A CA 1
ATOM 754 C C . PHE A 1 93 ? -10.344 -8.191 5.037 1.00 76.94 93 PHE A C 1
ATOM 756 O O . PHE A 1 93 ? -9.625 -7.710 5.916 1.00 76.94 93 PHE A O 1
ATOM 763 N N . CYS A 1 94 ? -10.012 -8.186 3.751 1.00 76.69 94 CYS A N 1
ATOM 764 C CA . CYS A 1 94 ? -8.742 -7.652 3.298 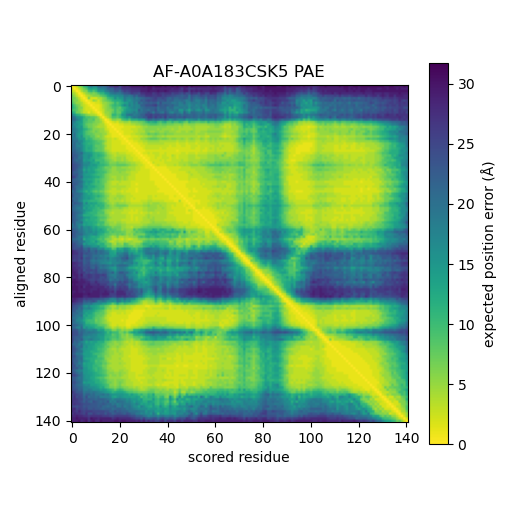1.00 76.69 94 CYS A CA 1
ATOM 765 C C . CYS A 1 94 ? -8.829 -6.876 1.986 1.00 76.69 94 CYS A C 1
ATOM 767 O O . CYS A 1 94 ? -9.721 -7.090 1.161 1.00 76.69 94 CYS A O 1
ATOM 769 N N . LYS A 1 95 ? -7.858 -5.980 1.799 1.00 81.25 95 LYS A N 1
ATOM 770 C CA . LYS A 1 95 ? -7.578 -5.284 0.540 1.00 81.25 95 LYS A CA 1
ATOM 771 C C . LYS A 1 95 ? -6.094 -5.429 0.225 1.00 81.25 95 LYS A C 1
ATOM 773 O O . LYS A 1 95 ? -5.248 -5.213 1.095 1.00 81.25 95 LYS A O 1
ATOM 778 N N . VAL A 1 96 ? -5.794 -5.805 -1.016 1.00 81.81 96 VAL A N 1
ATOM 779 C CA . VAL A 1 96 ? -4.426 -5.991 -1.506 1.00 81.81 96 VAL A CA 1
ATOM 780 C C . VAL A 1 96 ? -4.160 -5.012 -2.641 1.00 81.81 96 VAL A C 1
ATOM 782 O O . VAL A 1 96 ? -4.943 -4.897 -3.584 1.00 81.81 96 VAL A O 1
ATOM 785 N N . TRP A 1 97 ? -3.026 -4.328 -2.560 1.00 86.00 97 TRP A N 1
ATOM 786 C CA . TRP A 1 97 ? -2.517 -3.472 -3.621 1.00 86.00 97 TRP A CA 1
ATOM 787 C C . TRP A 1 97 ? -1.191 -4.009 -4.134 1.00 86.00 97 TRP A C 1
ATOM 789 O O . TRP A 1 97 ? -0.341 -4.449 -3.353 1.00 86.00 97 TRP A O 1
ATOM 799 N N . LEU A 1 98 ? -1.007 -3.916 -5.450 1.00 84.38 98 LEU A N 1
ATOM 800 C CA . LEU A 1 98 ? 0.276 -4.141 -6.095 1.00 84.38 98 LEU A CA 1
ATOM 801 C C . LEU A 1 98 ? 0.815 -2.813 -6.613 1.00 84.38 98 LEU A C 1
ATOM 803 O O . LEU A 1 98 ? 0.190 -2.150 -7.444 1.00 84.38 98 LEU A O 1
ATOM 807 N N . LEU A 1 99 ? 1.994 -2.445 -6.123 1.00 86.12 99 LEU A N 1
ATOM 808 C CA . LEU A 1 99 ? 2.763 -1.322 -6.640 1.00 86.12 99 LEU A CA 1
ATOM 809 C C . LEU A 1 99 ? 3.859 -1.899 -7.527 1.00 86.12 99 LEU A C 1
ATOM 811 O O . LEU A 1 99 ? 4.814 -2.484 -7.019 1.00 86.12 99 LEU A O 1
ATOM 815 N N . ALA A 1 100 ? 3.692 -1.790 -8.841 1.00 84.62 100 ALA A N 1
ATOM 816 C CA . ALA A 1 100 ? 4.726 -2.173 -9.785 1.00 84.62 100 ALA A CA 1
ATOM 817 C C . ALA A 1 100 ? 5.831 -1.122 -9.785 1.00 84.62 100 ALA A C 1
ATOM 819 O O . ALA A 1 100 ? 5.553 0.073 -9.885 1.00 84.62 100 ALA A O 1
ATOM 820 N N . ILE A 1 101 ? 7.077 -1.575 -9.698 1.00 83.31 101 ILE A N 1
ATOM 821 C CA . ILE A 1 101 ? 8.249 -0.711 -9.808 1.00 83.31 101 ILE A CA 1
ATOM 822 C C . ILE A 1 101 ? 8.744 -0.798 -11.251 1.00 83.31 101 ILE A C 1
ATOM 824 O O . ILE A 1 101 ? 9.159 -1.860 -11.707 1.00 83.31 101 ILE A O 1
ATOM 828 N N . VAL A 1 102 ? 8.646 0.313 -11.980 1.00 80.12 102 VAL A N 1
ATOM 829 C CA . VAL A 1 102 ? 8.971 0.397 -13.413 1.00 80.12 102 VAL A CA 1
ATOM 830 C C . VAL A 1 102 ? 10.463 0.652 -13.637 1.00 80.12 102 VAL A C 1
ATOM 832 O O . VAL A 1 102 ? 11.019 0.231 -14.647 1.00 80.12 102 VAL A O 1
ATOM 835 N N . ASN A 1 103 ? 11.118 1.341 -12.698 1.00 71.44 103 ASN A N 1
ATOM 836 C CA . ASN A 1 103 ? 12.534 1.685 -12.779 1.00 71.44 103 ASN A CA 1
ATOM 837 C C . ASN A 1 103 ? 13.307 1.111 -11.584 1.00 71.44 103 ASN A C 1
ATOM 839 O O . ASN A 1 103 ? 13.048 1.485 -10.439 1.00 71.44 103 ASN A O 1
ATOM 843 N N . ASP A 1 104 ? 14.290 0.256 -11.868 1.00 65.31 104 ASP A N 1
ATOM 844 C CA . ASP A 1 104 ? 15.103 -0.470 -10.879 1.00 65.31 104 ASP A CA 1
ATOM 845 C C . ASP A 1 104 ? 16.213 0.395 -10.249 1.00 65.31 104 ASP A C 1
ATOM 847 O O . ASP A 1 104 ? 17.137 -0.109 -9.610 1.00 65.31 104 ASP A O 1
ATOM 851 N N . SER A 1 105 ? 16.149 1.723 -10.398 1.00 71.69 105 SER A N 1
ATOM 852 C CA . SER A 1 105 ? 17.094 2.637 -9.743 1.00 71.69 105 SER A CA 1
ATOM 853 C C . SER A 1 105 ? 17.046 2.545 -8.213 1.00 71.69 105 SER A C 1
ATOM 855 O O . SER A 1 105 ? 17.987 2.963 -7.538 1.00 71.69 105 SER A O 1
ATOM 857 N N . VAL A 1 106 ? 15.959 1.999 -7.662 1.00 71.50 106 VAL A N 1
ATOM 858 C CA . VAL A 1 106 ? 15.828 1.678 -6.243 1.00 71.50 106 VAL A CA 1
ATOM 859 C C . VAL A 1 106 ? 16.179 0.208 -6.029 1.00 71.50 106 VAL A C 1
ATOM 861 O O . VAL A 1 106 ? 15.462 -0.684 -6.474 1.00 71.50 106 VAL A O 1
ATOM 864 N N . MET A 1 107 ? 17.268 -0.042 -5.301 1.00 77.38 107 MET A N 1
ATOM 865 C CA . MET A 1 107 ? 17.706 -1.405 -4.983 1.00 77.38 107 MET A CA 1
ATOM 866 C C . MET A 1 107 ? 16.649 -2.145 -4.136 1.00 77.38 107 MET A C 1
ATOM 868 O O . MET A 1 107 ? 16.029 -1.518 -3.265 1.00 77.38 107 MET A O 1
ATOM 872 N N . PRO A 1 108 ? 16.472 -3.469 -4.306 1.00 81.00 108 PRO A N 1
ATOM 873 C CA . PRO A 1 108 ? 15.519 -4.264 -3.527 1.00 81.00 108 PRO A CA 1
ATOM 874 C C . PRO A 1 108 ? 15.648 -4.093 -2.006 1.00 81.00 108 PRO A C 1
ATOM 876 O O . PRO A 1 108 ? 14.639 -4.022 -1.302 1.00 81.00 108 PRO A O 1
ATOM 879 N N . GLU A 1 109 ? 16.867 -3.947 -1.477 1.00 83.88 109 GLU A N 1
ATOM 880 C CA . GLU A 1 109 ? 17.084 -3.708 -0.047 1.00 83.88 109 GLU A CA 1
ATOM 881 C C . GLU A 1 109 ? 16.483 -2.375 0.413 1.00 83.88 109 GLU A C 1
ATOM 883 O O . GLU A 1 109 ? 15.913 -2.293 1.502 1.00 83.88 109 GLU A O 1
ATOM 888 N N . GLN A 1 110 ? 16.569 -1.331 -0.415 1.00 83.38 110 GLN A N 1
ATOM 889 C CA . GLN A 1 110 ? 15.990 -0.025 -0.103 1.00 83.38 110 GLN A CA 1
ATOM 890 C C . GLN A 1 110 ? 14.462 -0.083 -0.127 1.00 83.38 110 GLN A C 1
ATOM 892 O O . GLN A 1 110 ? 13.825 0.473 0.768 1.00 83.38 110 GLN A O 1
ATOM 897 N N . LEU A 1 111 ? 13.877 -0.795 -1.098 1.00 84.12 111 LEU A N 1
ATOM 898 C CA . LEU A 1 111 ? 12.432 -1.042 -1.147 1.00 84.12 111 LEU A CA 1
ATOM 899 C C . LEU A 1 111 ? 11.953 -1.769 0.114 1.00 84.12 111 LEU A C 1
ATOM 901 O O . LEU A 1 111 ? 10.965 -1.355 0.717 1.00 84.12 111 LEU A O 1
ATOM 905 N N . ASN A 1 112 ? 12.686 -2.790 0.565 1.00 86.06 112 ASN A N 1
ATOM 906 C CA . ASN A 1 112 ? 12.361 -3.511 1.794 1.00 86.06 112 ASN A CA 1
ATOM 907 C C . ASN A 1 112 ? 12.426 -2.597 3.032 1.00 86.06 112 ASN A C 1
ATOM 909 O O . ASN A 1 112 ? 11.528 -2.612 3.873 1.00 86.06 112 ASN A O 1
ATOM 913 N N . VAL A 1 113 ? 13.460 -1.756 3.149 1.00 88.81 113 VAL A N 1
ATOM 914 C CA . VAL A 1 113 ? 13.562 -0.782 4.251 1.00 88.81 113 VAL A CA 1
ATOM 915 C C . VAL A 1 113 ? 12.385 0.196 4.233 1.00 88.81 113 VAL A C 1
ATOM 917 O O . VAL A 1 113 ? 11.771 0.415 5.278 1.00 88.81 113 VAL A O 1
ATOM 920 N N . MET A 1 114 ? 12.028 0.741 3.068 1.00 88.25 114 MET A N 1
ATOM 921 C CA . MET A 1 114 ? 10.901 1.670 2.931 1.00 88.25 114 MET A CA 1
ATOM 922 C C . MET A 1 114 ? 9.561 1.003 3.255 1.00 88.25 114 MET A C 1
ATOM 924 O O . MET A 1 114 ? 8.759 1.580 3.986 1.00 88.25 114 MET A O 1
ATOM 928 N N . ALA A 1 115 ? 9.335 -0.228 2.789 1.00 87.38 115 ALA A N 1
ATOM 929 C CA . ALA A 1 115 ? 8.127 -0.988 3.096 1.00 87.38 115 ALA A CA 1
ATOM 930 C C . ALA A 1 115 ? 7.982 -1.249 4.605 1.00 87.38 115 ALA A C 1
ATOM 932 O O . ALA A 1 115 ? 6.913 -1.027 5.173 1.00 87.38 115 ALA A O 1
ATOM 933 N N . ASN A 1 116 ? 9.071 -1.632 5.279 1.00 89.62 116 ASN A N 1
ATOM 934 C CA . ASN A 1 116 ? 9.069 -1.849 6.728 1.00 89.62 116 ASN A CA 1
ATOM 935 C C . ASN A 1 116 ? 8.834 -0.546 7.508 1.00 89.62 116 ASN A C 1
ATOM 937 O O . ASN A 1 116 ? 8.084 -0.521 8.485 1.00 89.62 116 ASN A O 1
ATOM 941 N N . GLN A 1 117 ? 9.452 0.559 7.080 1.00 90.62 117 GLN A N 1
ATOM 942 C CA . GLN A 1 117 ? 9.227 1.872 7.688 1.00 90.62 117 GLN A CA 1
ATOM 943 C C . GLN A 1 117 ? 7.783 2.340 7.504 1.00 90.62 117 GLN A C 1
ATOM 945 O O . GLN A 1 117 ? 7.190 2.873 8.448 1.00 90.62 117 GLN A O 1
ATOM 950 N N . PHE A 1 118 ? 7.211 2.120 6.320 1.00 92.00 118 PHE A N 1
ATOM 951 C CA . PHE A 1 118 ? 5.815 2.408 6.030 1.00 92.00 118 PHE A CA 1
ATOM 952 C C . PHE A 1 118 ? 4.892 1.606 6.953 1.00 92.00 118 PHE A C 1
ATOM 954 O O . PHE A 1 118 ? 4.111 2.212 7.682 1.00 92.00 118 PHE A O 1
ATOM 961 N N . ASP A 1 119 ? 5.050 0.281 7.028 1.00 90.88 119 ASP A N 1
ATOM 962 C CA . ASP A 1 119 ? 4.236 -0.594 7.886 1.00 90.88 119 ASP A CA 1
ATOM 963 C C . ASP A 1 119 ? 4.214 -0.129 9.354 1.00 90.88 119 ASP A C 1
ATOM 965 O O . ASP A 1 119 ? 3.151 0.100 9.943 1.00 90.88 119 ASP A O 1
ATOM 969 N N . VAL A 1 120 ? 5.395 0.108 9.935 1.00 89.81 120 VAL A N 1
ATOM 970 C CA . VAL A 1 120 ? 5.519 0.577 11.323 1.00 89.81 120 VAL A CA 1
ATOM 971 C C . VAL A 1 120 ? 4.879 1.955 11.509 1.00 89.81 120 VAL A C 1
ATOM 973 O O . VAL A 1 120 ? 4.235 2.213 12.531 1.00 89.81 120 VAL A O 1
ATOM 976 N N . THR A 1 121 ? 5.052 2.858 10.543 1.00 90.75 121 THR A N 1
ATOM 977 C CA . THR A 1 121 ? 4.532 4.229 10.626 1.00 90.75 121 THR A CA 1
ATOM 978 C C . THR A 1 121 ? 3.010 4.256 10.560 1.00 90.75 121 THR A C 1
ATOM 980 O O . THR A 1 121 ? 2.382 4.915 11.388 1.00 90.75 121 THR A O 1
ATOM 983 N N . ILE A 1 122 ? 2.412 3.509 9.633 1.00 91.12 122 ILE A N 1
ATOM 984 C CA . ILE A 1 122 ? 0.959 3.424 9.458 1.00 91.12 122 ILE A CA 1
ATOM 985 C C . ILE A 1 122 ? 0.283 2.880 10.706 1.00 91.12 122 ILE A C 1
ATOM 987 O O . ILE A 1 122 ? -0.655 3.500 11.209 1.00 91.12 122 ILE A O 1
ATOM 991 N N . LYS A 1 123 ? 0.802 1.780 11.260 1.00 87.19 123 LYS A N 1
ATOM 992 C CA . LYS A 1 123 ? 0.279 1.188 12.498 1.00 87.19 123 LYS A CA 1
ATOM 993 C C . LYS A 1 123 ? 0.290 2.199 13.646 1.00 87.19 123 LYS A C 1
ATOM 995 O O . LYS A 1 123 ? -0.726 2.392 14.309 1.00 87.19 123 LYS A O 1
ATOM 1000 N N . LYS A 1 124 ? 1.410 2.906 13.845 1.00 87.94 124 LYS A N 1
ATOM 1001 C CA . LYS A 1 124 ? 1.527 3.949 14.880 1.00 87.94 124 LYS A CA 1
ATOM 1002 C C . LYS A 1 124 ? 0.551 5.105 14.656 1.00 87.94 124 LYS A C 1
ATOM 1004 O O . LYS A 1 124 ? -0.075 5.570 15.605 1.00 87.94 124 LYS A O 1
ATOM 1009 N N . GLN A 1 125 ? 0.433 5.592 13.423 1.00 88.19 125 GLN A N 1
ATOM 1010 C CA . GLN A 1 125 ? -0.432 6.727 13.102 1.00 88.19 125 GLN A CA 1
ATOM 1011 C C . GLN A 1 125 ? -1.912 6.391 13.291 1.00 88.19 125 GLN A C 1
ATOM 1013 O O . GLN A 1 125 ? -2.622 7.184 13.905 1.00 88.19 125 GLN A O 1
ATOM 1018 N N . PHE A 1 126 ? -2.349 5.213 12.844 1.00 84.50 126 PHE A N 1
ATOM 1019 C CA . PHE A 1 126 ? -3.734 4.772 12.989 1.00 84.50 126 PHE A CA 1
ATOM 1020 C C . PHE A 1 126 ? -4.140 4.627 14.463 1.00 84.50 126 PHE A C 1
ATOM 1022 O O . PHE A 1 126 ? -5.156 5.177 14.882 1.00 84.50 126 PHE A O 1
ATOM 1029 N N . ILE A 1 127 ? -3.297 3.986 15.286 1.00 83.62 127 ILE A N 1
ATOM 1030 C CA . ILE A 1 127 ? -3.529 3.870 16.738 1.00 83.62 127 ILE A CA 1
ATOM 1031 C C . ILE A 1 127 ? -3.649 5.258 17.384 1.00 83.62 127 ILE A C 1
ATOM 1033 O O . ILE A 1 127 ? -4.567 5.507 18.166 1.00 83.62 127 ILE A O 1
ATOM 1037 N N . ASN A 1 128 ? -2.747 6.181 17.040 1.00 82.94 128 ASN A N 1
ATOM 1038 C CA . ASN A 1 128 ? -2.753 7.532 17.598 1.00 82.94 128 ASN A CA 1
ATOM 1039 C C . ASN A 1 128 ? -3.976 8.357 17.168 1.00 82.94 128 ASN A C 1
ATOM 1041 O O . ASN A 1 128 ? -4.434 9.195 17.945 1.00 82.94 128 ASN A O 1
ATOM 1045 N N . MET A 1 129 ? -4.491 8.155 15.953 1.00 78.75 129 MET A N 1
ATOM 1046 C CA . MET A 1 129 ? -5.719 8.806 15.486 1.00 78.75 129 MET A CA 1
ATOM 1047 C C . MET A 1 129 ? -6.936 8.297 16.256 1.00 78.75 129 MET A C 1
ATOM 1049 O O . MET A 1 129 ?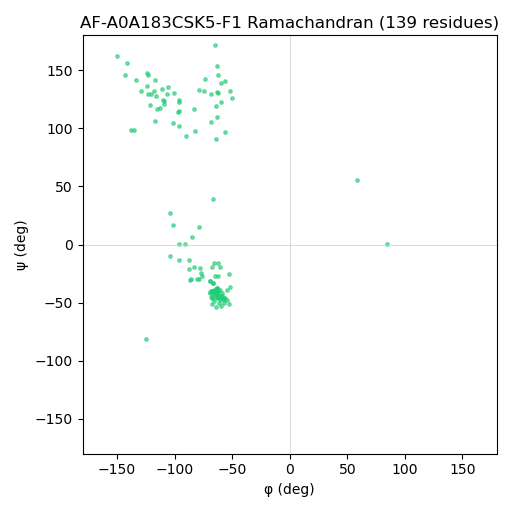 -7.631 9.102 16.873 1.00 78.75 129 MET A O 1
ATOM 1053 N N . ASN A 1 130 ? -7.111 6.976 16.340 1.00 73.19 130 ASN A N 1
ATOM 1054 C CA . ASN A 1 130 ? -8.232 6.378 17.068 1.00 73.19 130 ASN A CA 1
ATOM 1055 C C . ASN A 1 130 ? -8.208 6.755 18.556 1.00 73.19 130 ASN A C 1
ATOM 1057 O O . ASN A 1 130 ? -9.241 7.062 19.145 1.00 73.19 130 ASN A O 1
ATOM 1061 N N . HIS A 1 131 ? -7.024 6.804 19.175 1.00 68.00 131 HIS A N 1
ATOM 1062 C CA . HIS A 1 131 ? -6.896 7.240 20.565 1.00 68.00 131 HIS A CA 1
ATOM 1063 C C . HIS A 1 131 ? -7.348 8.697 20.764 1.00 68.00 131 HIS A C 1
ATOM 1065 O O . HIS A 1 131 ? -8.011 9.010 21.751 1.00 68.00 131 HIS A O 1
ATOM 1071 N N . LYS A 1 132 ? -7.026 9.597 19.825 1.00 68.94 132 LYS A N 1
ATOM 1072 C CA . LYS A 1 132 ? -7.475 10.997 19.880 1.00 68.94 132 LYS A CA 1
ATOM 1073 C C . LYS A 1 132 ? -8.987 11.126 19.705 1.00 68.94 132 LYS A C 1
ATOM 1075 O O . LYS A 1 132 ? -9.592 11.915 20.422 1.00 68.94 132 LYS A O 1
ATOM 1080 N N . GLU A 1 133 ? -9.593 10.347 18.814 1.00 65.44 133 GLU A N 1
ATOM 1081 C CA . GLU A 1 133 ? -11.049 10.337 18.613 1.00 65.44 133 GLU A CA 1
ATOM 1082 C C . GLU A 1 133 ? -11.801 9.822 19.849 1.00 65.44 133 GLU A C 1
ATOM 1084 O O . GLU A 1 133 ? -12.786 10.432 20.272 1.00 65.44 133 GLU A O 1
ATOM 1089 N N . ILE A 1 134 ? -11.293 8.763 20.492 1.00 58.00 134 ILE A N 1
ATOM 1090 C CA . ILE A 1 134 ? -11.841 8.230 21.752 1.00 58.00 134 ILE A CA 1
ATOM 1091 C C . ILE A 1 134 ? -11.728 9.257 22.888 1.00 58.00 134 ILE A C 1
ATOM 1093 O O . ILE A 1 134 ? -12.630 9.383 23.714 1.00 58.00 134 ILE A O 1
ATOM 1097 N N . LEU A 1 135 ? -10.617 9.991 22.969 1.00 56.25 135 LEU A N 1
ATOM 1098 C CA . LEU A 1 135 ? -10.460 11.038 23.979 1.00 56.25 135 LEU A CA 1
ATOM 1099 C C . LEU A 1 135 ? -11.387 12.229 23.715 1.00 56.25 135 LEU A C 1
ATOM 1101 O O . LEU A 1 135 ? -12.011 12.716 24.652 1.00 56.25 135 LEU A O 1
ATOM 1105 N N . ALA A 1 136 ? -11.522 12.658 22.458 1.00 60.69 136 ALA A N 1
ATOM 1106 C CA . ALA A 1 136 ? -12.381 13.777 22.077 1.00 60.69 136 ALA A CA 1
ATOM 1107 C C . ALA A 1 136 ? -13.867 13.507 22.370 1.00 60.69 136 ALA A C 1
ATOM 1109 O O . ALA A 1 136 ? -14.577 14.400 22.828 1.00 60.69 136 ALA A O 1
ATOM 1110 N N . THR A 1 137 ? -14.325 12.267 22.169 1.00 63.12 137 THR A N 1
ATOM 1111 C CA . THR A 1 137 ? -15.692 11.844 22.523 1.00 63.12 137 THR A CA 1
ATOM 1112 C C . THR A 1 137 ? -15.925 11.781 24.033 1.00 63.12 137 THR A C 1
ATOM 1114 O O . THR A 1 137 ? -17.027 12.075 24.481 1.00 63.12 137 THR A O 1
ATOM 1117 N N . LYS A 1 138 ? -14.902 11.465 24.839 1.00 56.75 138 LYS A N 1
ATOM 1118 C CA . LYS A 1 138 ? -15.005 11.431 26.312 1.00 56.75 138 LYS A CA 1
ATOM 1119 C C . LYS A 1 138 ? -14.992 12.806 26.977 1.00 56.75 138 LYS A C 1
ATOM 1121 O O . LYS A 1 138 ? -15.484 12.936 28.089 1.00 56.75 138 LYS A O 1
ATOM 1126 N N . THR A 1 139 ? -14.417 13.818 26.332 1.00 61.62 139 THR A N 1
ATOM 1127 C CA . THR A 1 139 ? -14.375 15.196 26.854 1.00 61.62 139 THR A CA 1
ATOM 1128 C C . THR A 1 139 ? -15.563 16.055 26.407 1.00 61.62 139 THR A C 1
ATOM 1130 O O . THR A 1 139 ? -15.609 17.237 26.733 1.00 61.62 139 THR A O 1
ATOM 1133 N N . GLY A 1 140 ? -16.489 15.486 25.626 1.00 51.22 140 GLY A N 1
ATOM 1134 C CA . GLY A 1 140 ? -17.654 16.165 25.046 1.00 51.22 140 GLY A CA 1
ATOM 1135 C C . GLY A 1 140 ? -18.990 15.929 25.766 1.00 51.22 140 GLY A C 1
ATOM 1136 O O . GLY A 1 140 ? -20.033 16.183 25.169 1.00 51.22 140 GLY A O 1
ATOM 1137 N N . THR A 1 141 ? -18.969 15.447 27.011 1.00 43.00 141 THR A N 1
ATOM 1138 C CA . THR A 1 141 ? -20.126 15.291 27.922 1.00 43.00 141 THR A CA 1
ATOM 1139 C C . THR A 1 141 ? -19.789 15.884 29.274 1.00 43.00 141 THR A C 1
ATOM 1141 O O . THR A 1 141 ? -20.691 16.487 29.890 1.00 43.00 141 THR A O 1
#

Mean predicted aligned error: 11.43 Å

Organism: Globodera pallida (NCBI:txid36090)

InterPro domains:
  IPR011068 Nucleotidyltransferase, class I-like, C-terminal [SSF55003] (17-109)

Secondary structure (DSSP, 8-state):
---PPP-HHHHHH----HHHH-SEEEEEEEEESSHHHHHHHHHHHHHHHIIIIIHHHHHTT--EEEEES----BSB----HHHHTT--S--BEEEEEEEEE--TTS-HHHHHHHHHHHHHHHHHHHHHHHHHHHHHHHT--

Solvent-accessible surface area (backbone atoms only — not comparable to full-atom values): 8376 Å² total; per-residue (Å²): 134,83,83,73,79,84,56,64,66,64,66,70,71,65,70,75,54,72,82,77,74,46,93,43,71,51,79,46,78,38,72,27,75,41,66,70,57,23,54,53,52,43,51,51,50,57,58,44,39,61,73,39,60,51,45,55,40,42,73,58,61,22,40,75,50,78,45,68,57,64,90,58,79,31,58,62,59,89,65,64,67,84,72,55,75,81,57,86,90,69,54,34,26,31,50,45,38,38,35,32,50,78,35,77,72,49,50,70,69,57,52,52,52,49,52,53,51,45,54,57,48,52,55,53,51,52,55,54,50,55,53,49,54,57,50,54,63,67,75,70,119